Protein AF-X1HM58-F1 (afdb_monomer_lite)

Organism: NCBI:txid412755

Foldseek 3Di:
DVLVVVLVVVVVVLVVVLVVVLVVCVVPPPPPVNVVVSVVSVVVSVVVSVCSVVVVCVVVVPD

pLDDT: mean 80.49, std 10.37, range [43.81, 92.31]

Radius of gyration: 15.3 Å; chains: 1; bounding box: 41×10×39 Å

Structure (mmCIF, N/CA/C/O backbone):
data_AF-X1HM58-F1
#
_entry.id   AF-X1HM58-F1
#
loop_
_atom_site.group_PDB
_atom_site.id
_atom_site.type_symbol
_atom_site.label_atom_id
_atom_site.label_alt_id
_atom_site.label_comp_id
_atom_site.label_asym_id
_atom_site.label_entity_id
_atom_site.label_seq_id
_atom_site.pdbx_PDB_ins_code
_atom_site.Cartn_x
_atom_site.Cartn_y
_atom_site.Cartn_z
_atom_site.occupancy
_atom_site.B_iso_or_equiv
_atom_site.auth_seq_id
_atom_site.auth_comp_id
_atom_site.auth_asym_id
_atom_site.auth_atom_id
_atom_site.pdbx_PDB_model_num
ATOM 1 N N . THR A 1 1 ? 5.888 3.562 -25.477 1.00 55.50 1 THR A N 1
ATOM 2 C CA . THR A 1 1 ? 6.533 3.604 -24.146 1.00 55.50 1 THR A CA 1
ATOM 3 C C . THR A 1 1 ? 6.004 2.467 -23.269 1.00 55.50 1 THR A C 1
ATOM 5 O O . THR A 1 1 ? 5.094 2.668 -22.476 1.00 55.50 1 THR A O 1
ATOM 8 N N . PRO A 1 2 ? 6.516 1.236 -23.438 1.00 71.44 2 PRO A N 1
ATOM 9 C CA . PRO A 1 2 ? 5.973 0.015 -22.812 1.00 71.44 2 PRO A CA 1
ATOM 10 C C . PRO A 1 2 ? 5.985 0.019 -21.276 1.00 71.44 2 PRO A C 1
ATOM 12 O O . PRO A 1 2 ? 5.075 -0.505 -20.640 1.00 71.44 2 PRO A O 1
ATOM 15 N N . ILE A 1 3 ? 6.971 0.680 -20.673 1.00 77.19 3 ILE A N 1
ATOM 16 C CA . ILE A 1 3 ? 7.182 0.656 -19.222 1.00 77.19 3 ILE A CA 1
ATOM 17 C C . ILE A 1 3 ? 6.092 1.404 -18.429 1.00 77.19 3 ILE A C 1
ATOM 19 O O . ILE A 1 3 ? 5.696 0.975 -17.349 1.00 77.19 3 ILE A O 1
ATOM 23 N N . GLN A 1 4 ? 5.544 2.489 -18.985 1.00 68.56 4 GLN A N 1
ATOM 24 C CA . GLN A 1 4 ? 4.511 3.297 -18.329 1.00 68.56 4 GLN A CA 1
ATOM 25 C C . GLN A 1 4 ? 3.166 2.562 -18.280 1.00 68.56 4 GLN A C 1
ATOM 27 O O . GLN A 1 4 ? 2.435 2.678 -17.298 1.00 68.56 4 GLN A O 1
ATOM 32 N N . MET A 1 5 ? 2.876 1.761 -19.314 1.00 85.06 5 MET A N 1
ATOM 33 C CA . MET A 1 5 ? 1.695 0.891 -19.365 1.00 85.06 5 MET A CA 1
ATOM 34 C C . MET A 1 5 ? 1.727 -0.111 -18.205 1.00 85.06 5 MET A C 1
ATOM 36 O O . MET A 1 5 ? 0.731 -0.313 -17.515 1.00 85.06 5 MET A O 1
ATOM 40 N N . PHE A 1 6 ? 2.903 -0.708 -17.980 1.00 82.50 6 PHE A N 1
ATOM 41 C CA . PHE A 1 6 ? 3.114 -1.729 -16.962 1.00 82.50 6 PHE A CA 1
ATOM 42 C C . PHE A 1 6 ? 3.025 -1.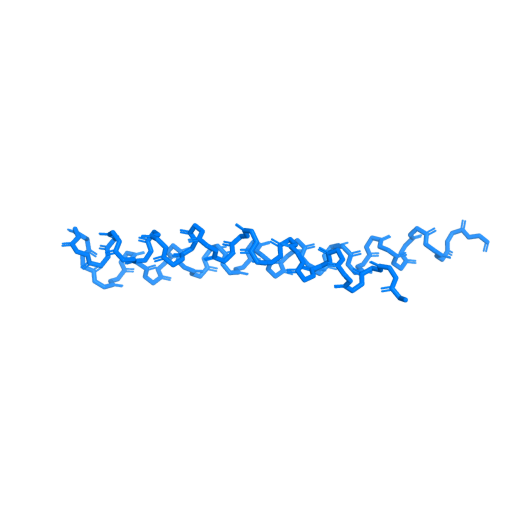156 -15.545 1.00 82.50 6 PHE A C 1
ATOM 44 O O . PHE A 1 6 ? 2.299 -1.688 -14.709 1.00 82.50 6 PHE A O 1
ATOM 51 N N . VAL A 1 7 ? 3.698 -0.029 -15.287 1.00 82.50 7 VAL A N 1
ATOM 52 C CA . VAL A 1 7 ? 3.633 0.672 -13.993 1.00 82.50 7 VAL A CA 1
ATOM 53 C C . VAL A 1 7 ? 2.199 1.072 -13.648 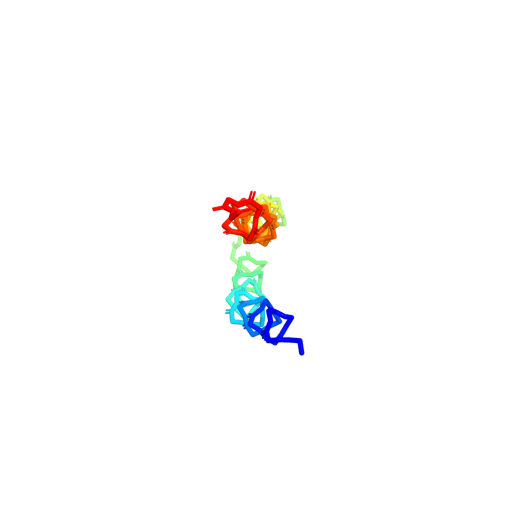1.00 82.50 7 VAL A C 1
ATOM 55 O O . VAL A 1 7 ? 1.755 0.850 -12.522 1.00 82.50 7 VAL A O 1
ATOM 58 N N . PHE A 1 8 ? 1.451 1.606 -14.615 1.00 82.50 8 PHE A N 1
ATOM 59 C CA . PHE A 1 8 ? 0.062 2.003 -14.397 1.00 82.50 8 PHE A CA 1
ATOM 60 C C . PHE A 1 8 ? -0.832 0.810 -14.032 1.00 82.50 8 PHE A C 1
ATOM 62 O O . PHE A 1 8 ? -1.605 0.888 -13.074 1.00 82.50 8 PHE A O 1
ATOM 69 N N . ALA A 1 9 ? -0.694 -0.308 -14.752 1.00 88.00 9 ALA A N 1
ATOM 70 C CA . ALA A 1 9 ? -1.448 -1.527 -14.475 1.00 88.00 9 ALA A CA 1
ATOM 71 C C . ALA A 1 9 ? -1.131 -2.099 -13.082 1.00 88.00 9 ALA A C 1
ATOM 73 O O . ALA A 1 9 ? -2.048 -2.470 -12.346 1.00 88.00 9 ALA A O 1
ATOM 74 N N . LEU A 1 10 ? 0.148 -2.111 -12.693 1.00 85.25 10 LEU A N 1
ATOM 75 C CA . LEU A 1 10 ? 0.596 -2.608 -11.391 1.00 85.25 10 LEU A CA 1
ATOM 76 C C . LEU A 1 10 ? -0.001 -1.774 -10.248 1.00 85.25 10 LEU A C 1
ATOM 78 O O . LEU A 1 10 ? -0.585 -2.324 -9.315 1.00 85.25 10 LEU A O 1
ATOM 82 N N . ILE A 1 11 ? 0.059 -0.444 -10.358 1.00 80.81 11 ILE A N 1
ATOM 83 C CA . ILE A 1 11 ? -0.517 0.469 -9.361 1.00 80.81 11 ILE A CA 1
ATOM 84 C C . ILE A 1 11 ? -2.031 0.289 -9.267 1.00 80.81 11 ILE A C 1
ATOM 86 O O . ILE A 1 11 ? -2.561 0.244 -8.165 1.00 80.81 11 ILE A O 1
ATOM 90 N N . THR A 1 12 ? -2.726 0.133 -10.395 1.00 86.75 12 THR A N 1
ATOM 91 C CA . THR A 1 12 ? -4.175 -0.131 -10.417 1.00 86.75 12 THR A CA 1
ATOM 92 C C . THR A 1 12 ? -4.538 -1.405 -9.649 1.00 86.75 12 THR A C 1
ATOM 94 O O . THR A 1 12 ? -5.458 -1.392 -8.829 1.00 86.75 12 THR A O 1
ATOM 97 N N . MET A 1 13 ? -3.793 -2.492 -9.869 1.00 88.62 13 MET A N 1
ATOM 98 C CA . MET A 1 13 ? -4.018 -3.772 -9.189 1.00 88.62 13 MET A CA 1
ATOM 99 C C . MET A 1 13 ? -3.717 -3.688 -7.686 1.00 88.62 13 MET A C 1
ATOM 101 O O . MET A 1 13 ? -4.373 -4.370 -6.908 1.00 88.62 13 MET A O 1
ATOM 105 N N . LEU A 1 14 ? -2.761 -2.848 -7.270 1.00 84.81 14 LEU A N 1
ATOM 106 C CA . LEU A 1 14 ? -2.404 -2.628 -5.862 1.00 84.81 14 LEU A CA 1
ATOM 107 C C . LEU A 1 14 ? -3.303 -1.591 -5.162 1.00 84.81 14 LEU A C 1
ATOM 109 O O . LEU A 1 14 ? -3.516 -1.651 -3.956 1.00 84.81 14 LEU A O 1
ATOM 113 N N . TYR A 1 15 ? -3.881 -0.649 -5.900 1.00 80.56 15 TYR A N 1
ATOM 114 C CA . TYR A 1 15 ? -4.785 0.352 -5.339 1.00 80.56 15 TYR A CA 1
ATOM 115 C C . TYR A 1 15 ? -6.139 -0.260 -4.950 1.00 80.56 15 TYR A C 1
ATOM 117 O O . TYR A 1 15 ? -6.707 0.110 -3.922 1.00 80.56 15 TYR A O 1
ATOM 125 N N . ILE A 1 16 ? -6.636 -1.238 -5.723 1.00 86.50 16 ILE A N 1
ATOM 126 C CA . ILE A 1 16 ? -7.909 -1.914 -5.432 1.00 86.50 16 ILE A CA 1
ATOM 127 C C . ILE A 1 16 ? -7.944 -2.599 -4.040 1.00 86.50 16 ILE A C 1
ATOM 129 O O . ILE A 1 16 ? -8.909 -2.355 -3.309 1.00 86.50 16 ILE A O 1
ATOM 133 N N . PRO A 1 17 ? -6.925 -3.376 -3.594 1.00 81.19 17 PRO A N 1
ATOM 134 C CA . PRO A 1 17 ? -6.903 -3.944 -2.246 1.00 81.19 17 PRO A CA 1
ATOM 135 C C . PRO A 1 17 ? -6.679 -2.889 -1.156 1.00 81.19 17 PRO A C 1
ATOM 137 O O . PRO A 1 17 ? -7.243 -3.031 -0.073 1.00 81.19 17 PRO A O 1
ATOM 140 N N . CYS A 1 18 ? -5.929 -1.816 -1.433 1.00 82.31 18 CYS A N 1
ATOM 141 C CA . CYS A 1 18 ? -5.698 -0.714 -0.490 1.00 82.31 18 CYS A CA 1
ATOM 142 C C . CYS A 1 18 ? -7.021 -0.037 -0.095 1.00 82.31 18 CYS A C 1
ATOM 144 O O . CYS A 1 18 ? -7.333 0.107 1.089 1.00 82.31 18 CYS A O 1
ATOM 146 N N . VAL A 1 19 ? -7.860 0.307 -1.077 1.00 87.56 19 VAL A N 1
ATOM 147 C CA . VAL A 1 19 ? -9.161 0.938 -0.808 1.00 87.56 19 VAL A CA 1
ATOM 148 C C . VAL A 1 19 ? -10.095 -0.023 -0.072 1.00 87.56 19 VAL A C 1
ATOM 150 O O . VAL A 1 19 ? -10.737 0.378 0.900 1.00 87.56 19 VAL A O 1
ATOM 153 N N . ALA A 1 20 ? -10.133 -1.296 -0.477 1.00 90.50 20 ALA A N 1
ATOM 154 C CA . ALA A 1 20 ? -10.930 -2.315 0.205 1.00 90.50 20 ALA A CA 1
ATOM 155 C C . ALA A 1 20 ? -10.512 -2.468 1.678 1.00 90.50 20 ALA A C 1
ATOM 157 O O . ALA A 1 20 ? -11.360 -2.466 2.572 1.00 90.50 20 ALA A O 1
ATOM 158 N N . THR A 1 21 ? -9.206 -2.513 1.938 1.00 88.00 21 THR A N 1
ATOM 159 C CA . THR A 1 21 ? -8.651 -2.665 3.286 1.00 88.00 21 THR A CA 1
ATOM 160 C C . THR A 1 21 ? -8.948 -1.444 4.154 1.00 88.00 21 THR A C 1
ATOM 162 O O . THR A 1 21 ? -9.360 -1.601 5.302 1.00 88.00 21 THR A O 1
ATOM 165 N N . ILE A 1 22 ? -8.845 -0.225 3.613 1.00 88.12 22 ILE A N 1
ATOM 166 C CA . ILE A 1 22 ? -9.196 1.013 4.331 1.00 88.12 22 ILE A CA 1
ATOM 167 C C . ILE A 1 22 ? -10.673 1.025 4.738 1.00 88.12 22 ILE A C 1
ATOM 169 O O . ILE A 1 22 ? -10.996 1.429 5.856 1.00 88.12 22 ILE A O 1
ATOM 173 N N . ILE A 1 23 ? -11.573 0.593 3.851 1.00 88.62 23 ILE A N 1
ATOM 174 C CA . ILE A 1 23 ? -13.016 0.561 4.130 1.00 88.62 23 ILE A CA 1
ATOM 175 C C . ILE A 1 23 ? -13.318 -0.418 5.267 1.00 88.62 23 ILE A C 1
ATOM 177 O O . ILE A 1 23 ? -14.045 -0.063 6.196 1.00 88.62 23 ILE A O 1
ATOM 181 N N . VAL A 1 24 ? -12.734 -1.617 5.214 1.00 89.56 24 VAL A N 1
ATOM 182 C CA . VAL A 1 24 ? -12.913 -2.651 6.243 1.00 89.56 24 VAL A CA 1
ATOM 183 C C . VAL A 1 24 ? -12.328 -2.193 7.579 1.00 89.56 24 VAL A C 1
ATOM 185 O O . VAL A 1 24 ? -13.025 -2.204 8.594 1.00 89.56 24 VAL A O 1
ATOM 188 N N . LEU A 1 25 ? -11.079 -1.715 7.583 1.00 86.12 25 LEU A N 1
ATOM 189 C CA . LEU A 1 25 ? -10.398 -1.290 8.807 1.00 86.12 25 LEU A CA 1
ATOM 190 C C . LEU A 1 25 ? -11.083 -0.104 9.465 1.00 86.12 25 LEU A C 1
ATOM 192 O O . LEU A 1 25 ? -11.195 -0.096 10.684 1.00 86.12 25 LEU A O 1
ATOM 196 N N . ARG A 1 26 ? -11.573 0.867 8.690 1.00 81.88 26 ARG A N 1
ATOM 197 C CA . ARG A 1 26 ? -12.293 2.025 9.230 1.00 81.88 26 ARG A CA 1
ATOM 198 C C . ARG A 1 26 ? -13.572 1.622 9.973 1.00 81.88 26 ARG A C 1
ATOM 200 O O . ARG A 1 26 ? -13.983 2.361 10.864 1.00 81.88 26 ARG A O 1
ATOM 207 N N . ASN A 1 27 ? -14.191 0.501 9.604 1.00 82.31 27 ASN A N 1
ATOM 208 C CA . ASN A 1 27 ? -15.417 0.014 10.236 1.00 82.31 27 ASN A CA 1
ATOM 209 C C . ASN A 1 27 ? -15.135 -0.767 11.534 1.00 82.31 27 ASN A C 1
ATOM 211 O O . ASN A 1 27 ? -15.870 -0.630 12.503 1.00 82.31 27 ASN A O 1
ATOM 215 N N . GLU A 1 28 ? -14.044 -1.539 11.566 1.00 82.25 28 GLU A N 1
ATOM 216 C CA . GLU A 1 28 ? -13.691 -2.433 12.684 1.00 82.25 28 GLU A CA 1
ATOM 217 C C . GLU A 1 28 ? -12.744 -1.797 13.713 1.00 82.25 28 GLU A C 1
ATOM 219 O O . GLU A 1 28 ? -12.892 -1.946 14.924 1.00 82.25 28 GLU A O 1
ATOM 224 N N . THR A 1 29 ? -11.723 -1.088 13.238 1.00 66.69 29 THR A N 1
ATOM 225 C CA . THR A 1 29 ? -10.576 -0.660 14.041 1.00 66.69 29 THR A CA 1
ATOM 226 C C . THR A 1 29 ? -10.386 0.843 13.879 1.00 66.69 29 THR A C 1
ATOM 228 O O . THR A 1 29 ? -10.117 1.337 12.787 1.00 66.69 29 THR A O 1
ATOM 231 N N . GLY A 1 30 ? -10.550 1.607 14.961 1.00 75.19 30 GLY A N 1
ATOM 232 C CA . GLY A 1 30 ? -10.537 3.074 14.914 1.00 75.19 30 GLY A CA 1
ATOM 233 C C . GLY A 1 30 ? -9.381 3.696 14.103 1.00 75.19 30 GLY A C 1
ATOM 234 O O . GLY A 1 30 ? -8.320 3.102 13.903 1.00 75.19 30 GLY A O 1
ATOM 235 N N . TRP A 1 31 ? -9.571 4.951 13.678 1.00 73.94 31 TRP A N 1
ATOM 236 C CA . TRP A 1 31 ? -8.779 5.676 12.662 1.00 73.94 31 TRP A CA 1
ATOM 237 C C . TRP A 1 31 ? -7.240 5.546 12.727 1.00 73.94 31 TRP A C 1
ATOM 239 O O . TRP A 1 31 ? -6.571 5.653 11.699 1.00 73.94 31 TRP A O 1
ATOM 249 N N . LYS A 1 32 ? -6.657 5.309 13.912 1.00 82.00 32 LYS A N 1
ATOM 250 C CA . LYS A 1 32 ? -5.200 5.223 14.120 1.00 82.00 32 LYS A CA 1
ATOM 251 C C . LYS A 1 32 ? -4.552 3.990 13.483 1.00 82.00 32 LYS A C 1
ATOM 253 O O . LYS A 1 32 ? -3.413 4.086 13.029 1.00 82.00 32 LYS A O 1
ATOM 258 N N . PHE A 1 33 ? -5.235 2.844 13.462 1.00 83.56 33 PHE A N 1
ATOM 259 C CA . PHE A 1 33 ? -4.662 1.613 12.903 1.00 83.56 33 PHE A CA 1
ATOM 260 C C . PHE A 1 33 ? -4.678 1.641 11.373 1.00 83.56 33 PHE A C 1
ATOM 262 O O . PHE A 1 33 ? -3.664 1.364 10.735 1.00 83.56 33 PHE A O 1
ATOM 269 N N . THR A 1 34 ? -5.795 2.104 10.806 1.00 84.19 34 THR A N 1
ATOM 270 C CA . THR A 1 34 ? -5.962 2.317 9.361 1.00 84.19 34 THR A CA 1
ATOM 271 C C . THR A 1 34 ? -4.836 3.189 8.800 1.00 84.19 34 THR A C 1
ATOM 273 O O . THR A 1 34 ? -4.168 2.796 7.850 1.00 84.19 34 THR A O 1
ATOM 276 N N . LEU A 1 35 ? -4.547 4.326 9.447 1.00 86.62 35 LEU A N 1
ATOM 277 C CA . LEU A 1 35 ? -3.485 5.240 9.013 1.00 86.62 35 LEU A CA 1
ATOM 278 C C . LEU A 1 35 ? -2.099 4.579 8.978 1.00 86.62 35 LEU A C 1
ATOM 280 O O . LEU A 1 35 ? -1.339 4.807 8.039 1.00 86.62 35 LEU A O 1
ATOM 284 N N . LYS A 1 36 ? -1.771 3.742 9.972 1.00 89.12 36 LYS A N 1
ATOM 285 C CA . LYS A 1 36 ? -0.495 3.010 10.007 1.00 89.12 36 LYS A CA 1
ATOM 286 C C . LYS A 1 36 ? -0.370 2.012 8.857 1.00 89.12 36 LYS A C 1
ATOM 288 O O . LYS A 1 3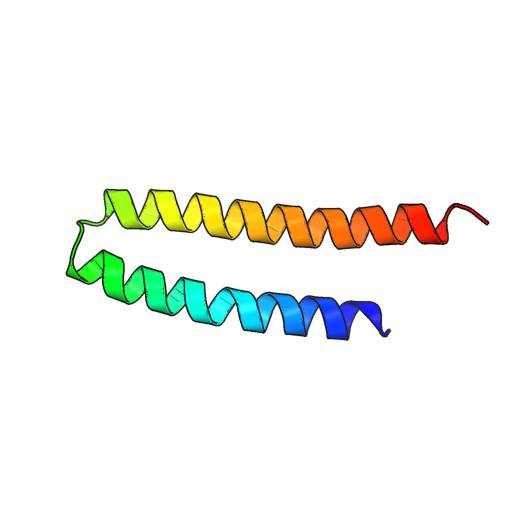6 ? 0.694 1.942 8.246 1.00 89.12 36 LYS A O 1
ATOM 293 N N . VAL A 1 37 ? -1.432 1.259 8.566 1.00 88.31 37 VAL A N 1
ATOM 294 C CA . VAL A 1 37 ? -1.410 0.260 7.487 1.00 88.31 37 VAL A CA 1
ATOM 295 C C . VAL A 1 37 ? -1.294 0.933 6.121 1.00 88.31 37 VAL A C 1
ATOM 297 O O . VAL A 1 37 ? -0.457 0.529 5.319 1.00 88.31 37 VAL A O 1
ATOM 300 N N . THR A 1 38 ? -2.047 2.013 5.887 1.00 89.75 38 THR A N 1
ATOM 301 C CA . THR A 1 38 ? -2.012 2.743 4.614 1.00 89.75 38 THR A CA 1
ATOM 302 C C . THR A 1 38 ? -0.631 3.331 4.348 1.00 89.75 38 THR A C 1
ATOM 304 O O . THR A 1 38 ? -0.137 3.248 3.229 1.00 89.75 38 THR A O 1
ATOM 307 N N . PHE A 1 39 ? 0.030 3.884 5.369 1.00 91.88 39 PHE A N 1
ATOM 308 C CA . PHE A 1 39 ? 1.398 4.384 5.218 1.00 91.88 39 PHE A CA 1
ATOM 309 C C . PHE A 1 39 ? 2.388 3.283 4.832 1.00 91.88 39 PHE A C 1
ATOM 311 O O . PHE A 1 39 ? 3.264 3.521 4.002 1.00 91.88 39 PHE A O 1
ATOM 318 N N . ILE A 1 40 ? 2.245 2.085 5.404 1.00 91.44 40 ILE A N 1
ATOM 319 C CA . ILE A 1 40 ? 3.087 0.936 5.058 1.00 91.44 40 ILE A CA 1
ATOM 320 C C . ILE A 1 40 ? 2.818 0.480 3.622 1.00 91.44 40 ILE A C 1
ATOM 322 O O . ILE A 1 40 ? 3.774 0.348 2.863 1.00 91.44 40 ILE A O 1
ATOM 326 N N . GLU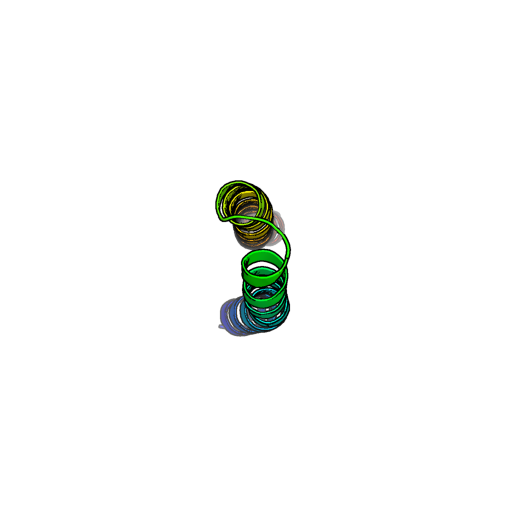 A 1 41 ? 1.558 0.290 3.221 1.00 87.75 41 GLU A N 1
ATOM 327 C CA . GLU A 1 41 ? 1.214 -0.126 1.852 1.00 87.75 41 GLU A CA 1
ATOM 328 C C . GLU A 1 41 ? 1.657 0.898 0.804 1.00 87.75 41 GLU A C 1
ATOM 330 O O . GLU A 1 41 ? 2.283 0.526 -0.186 1.00 87.75 41 GLU A O 1
ATOM 335 N N . VAL A 1 42 ? 1.395 2.191 1.024 1.00 89.31 42 VAL A N 1
ATOM 336 C CA . VAL A 1 42 ? 1.831 3.265 0.116 1.00 89.31 42 VAL A CA 1
ATOM 337 C C . VAL A 1 42 ? 3.355 3.347 0.075 1.00 89.31 42 VAL A C 1
ATOM 339 O O . VAL A 1 42 ? 3.925 3.510 -1.002 1.00 89.31 42 VAL A O 1
ATOM 342 N N . GLY A 1 43 ? 4.028 3.179 1.215 1.00 92.31 43 GLY A N 1
ATOM 343 C CA . GLY A 1 43 ? 5.486 3.089 1.272 1.00 92.31 43 GLY A CA 1
ATOM 344 C C . GLY A 1 43 ? 6.023 1.912 0.455 1.00 92.31 43 GLY A C 1
ATOM 345 O O . GLY A 1 43 ? 6.965 2.084 -0.316 1.00 92.31 43 GLY A O 1
ATOM 346 N N . PHE A 1 44 ? 5.390 0.741 0.555 1.00 86.56 44 PHE A N 1
ATOM 347 C CA . PHE A 1 44 ? 5.751 -0.446 -0.221 1.00 86.56 44 PHE A CA 1
ATOM 348 C C . PHE A 1 44 ? 5.480 -0.260 -1.720 1.00 86.56 44 PHE A C 1
ATOM 350 O O . PHE A 1 44 ? 6.315 -0.618 -2.548 1.00 86.56 44 PHE A O 1
ATOM 357 N N . ALA A 1 45 ? 4.353 0.359 -2.077 1.00 84.25 45 ALA A N 1
ATOM 358 C CA . ALA A 1 45 ? 3.999 0.701 -3.452 1.00 84.25 45 ALA A CA 1
ATOM 359 C C . ALA A 1 45 ? 5.018 1.664 -4.075 1.00 84.25 45 ALA A C 1
ATOM 361 O O . ALA A 1 45 ? 5.465 1.462 -5.206 1.00 84.25 45 ALA A O 1
ATOM 362 N N . LEU A 1 46 ? 5.410 2.696 -3.322 1.00 87.12 46 LEU A N 1
ATOM 363 C CA . LEU A 1 46 ? 6.379 3.695 -3.758 1.00 87.12 46 LEU A CA 1
ATOM 364 C C . LEU A 1 46 ? 7.783 3.092 -3.873 1.00 87.12 46 LEU A C 1
ATOM 366 O O . LEU A 1 46 ? 8.493 3.381 -4.834 1.00 87.12 46 LEU A O 1
ATOM 370 N N . LEU A 1 47 ? 8.160 2.213 -2.938 1.00 89.44 47 LEU A N 1
ATOM 371 C CA . LEU A 1 47 ? 9.397 1.437 -3.010 1.00 89.44 47 LEU A CA 1
ATOM 372 C C . LEU A 1 47 ? 9.427 0.552 -4.252 1.00 89.44 47 LEU A C 1
ATOM 374 O O . LEU A 1 47 ? 10.393 0.617 -5.002 1.00 89.44 47 LEU A O 1
ATOM 378 N N . LEU A 1 48 ? 8.381 -0.232 -4.515 1.00 84.50 48 LEU A N 1
ATOM 379 C CA . LEU A 1 48 ? 8.316 -1.093 -5.698 1.00 84.50 48 LEU A CA 1
ATOM 380 C C . LEU A 1 48 ? 8.336 -0.277 -6.997 1.00 84.50 48 LEU A C 1
ATOM 382 O O . LEU A 1 48 ? 9.092 -0.610 -7.905 1.00 84.50 48 LEU A O 1
ATOM 386 N N . GLY A 1 49 ? 7.580 0.821 -7.084 1.00 81.31 49 GLY A N 1
ATOM 387 C CA . GLY A 1 49 ? 7.606 1.712 -8.250 1.00 81.31 49 GLY A CA 1
ATOM 388 C C . GLY A 1 49 ? 8.974 2.370 -8.464 1.00 81.31 49 GLY A C 1
ATOM 389 O O . GLY A 1 49 ? 9.476 2.422 -9.589 1.00 81.31 49 GLY A O 1
ATOM 390 N N . GLY A 1 50 ? 9.612 2.812 -7.379 1.00 84.06 50 GLY A N 1
ATOM 391 C CA . GLY A 1 50 ? 10.963 3.367 -7.390 1.00 84.06 50 GLY A CA 1
ATOM 392 C C . GLY A 1 50 ? 12.020 2.336 -7.787 1.00 84.06 50 GLY A C 1
ATOM 393 O O . GLY A 1 50 ? 12.863 2.636 -8.627 1.00 84.06 50 GLY A O 1
ATOM 394 N N . ILE A 1 51 ? 11.943 1.111 -7.258 1.00 84.69 51 ILE A N 1
ATOM 395 C CA . ILE A 1 51 ? 12.821 -0.014 -7.614 1.00 84.69 51 ILE A CA 1
ATOM 396 C C . ILE A 1 51 ? 12.605 -0.435 -9.064 1.00 84.69 51 ILE A C 1
ATOM 398 O O . ILE A 1 51 ? 13.573 -0.758 -9.733 1.00 84.69 51 ILE A O 1
ATOM 402 N N . VAL A 1 52 ? 11.382 -0.404 -9.593 1.00 82.50 52 VAL A N 1
ATOM 403 C CA . VAL A 1 52 ? 11.139 -0.678 -11.018 1.00 82.50 52 VAL A CA 1
ATOM 404 C C . VAL A 1 52 ? 11.812 0.381 -11.888 1.00 82.50 52 VAL A C 1
ATOM 406 O O . VAL A 1 52 ? 12.500 0.033 -12.845 1.00 82.50 52 VAL A O 1
ATOM 409 N N . ASN A 1 53 ? 11.686 1.663 -11.538 1.00 77.12 53 ASN A N 1
ATOM 410 C CA . ASN A 1 53 ? 12.360 2.739 -12.263 1.00 77.12 53 ASN A CA 1
ATOM 411 C C . ASN A 1 53 ? 13.896 2.652 -12.137 1.00 77.12 53 ASN A C 1
ATOM 413 O O . ASN A 1 53 ? 14.616 2.825 -13.121 1.00 77.12 53 ASN A O 1
ATOM 417 N N . TRP A 1 54 ? 14.404 2.338 -10.942 1.00 79.25 54 TRP A N 1
ATOM 418 C CA . TRP A 1 54 ? 15.839 2.224 -10.674 1.00 79.25 54 TRP A CA 1
ATOM 419 C C . TRP A 1 54 ? 16.454 0.933 -11.252 1.00 79.25 54 TRP A C 1
ATOM 421 O O . TRP A 1 54 ? 17.557 0.928 -11.785 1.00 79.25 54 TRP A O 1
ATOM 431 N N . GLY A 1 55 ? 15.718 -0.168 -11.221 1.00 74.88 55 GLY A N 1
ATOM 432 C CA . GLY A 1 55 ? 16.087 -1.435 -11.839 1.00 74.88 55 GLY A CA 1
ATOM 433 C C . GLY A 1 55 ? 16.085 -1.324 -13.355 1.00 74.88 55 GLY A C 1
ATOM 434 O O . GLY A 1 55 ? 17.013 -1.807 -13.990 1.00 74.88 55 GLY A O 1
ATOM 435 N N . TYR A 1 56 ? 15.116 -0.611 -13.938 1.00 69.44 56 TYR A N 1
ATOM 436 C CA . TYR A 1 56 ? 15.097 -0.328 -15.372 1.00 69.44 56 TYR A CA 1
ATOM 437 C C . TYR A 1 56 ? 16.304 0.517 -15.802 1.00 69.44 56 TYR A C 1
ATOM 439 O O . TYR A 1 56 ? 16.958 0.160 -16.781 1.00 69.44 56 TYR A O 1
ATOM 447 N N . ILE A 1 57 ? 16.669 1.581 -15.068 1.00 71.31 57 ILE A N 1
ATOM 448 C CA . ILE A 1 57 ? 17.881 2.359 -15.397 1.00 71.31 57 I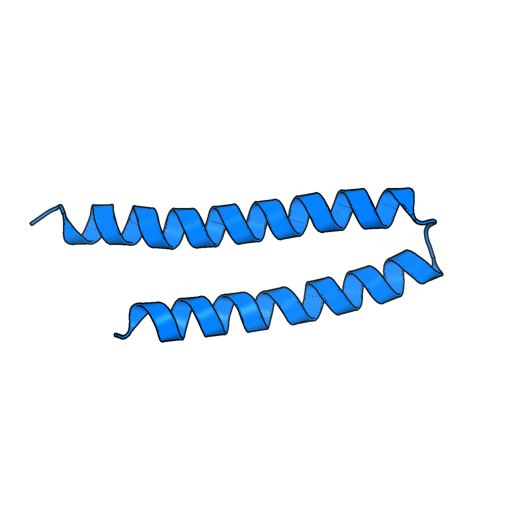LE A CA 1
ATOM 449 C C . ILE A 1 57 ? 19.157 1.512 -15.237 1.00 71.31 57 ILE A C 1
ATOM 451 O O . ILE A 1 57 ? 20.062 1.633 -16.056 1.00 71.31 57 ILE A O 1
ATOM 455 N N . PHE A 1 58 ? 19.215 0.604 -14.257 1.00 69.56 58 PHE A N 1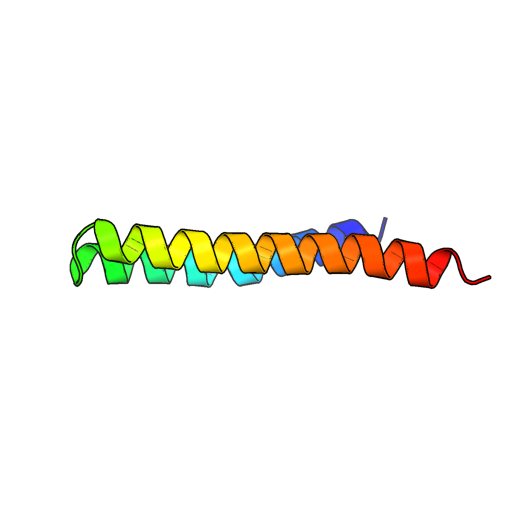
ATOM 456 C CA . PHE A 1 58 ? 20.371 -0.277 -14.057 1.00 69.56 58 PHE A CA 1
ATOM 457 C C . PHE A 1 58 ? 20.482 -1.364 -15.140 1.00 69.56 58 PHE A C 1
ATOM 459 O O . PHE A 1 58 ? 21.574 -1.630 -15.631 1.00 69.56 58 PHE A O 1
ATOM 466 N N . ILE A 1 59 ? 19.359 -1.954 -15.563 1.00 66.19 59 ILE A N 1
ATOM 467 C CA . ILE A 1 59 ? 19.315 -2.948 -16.649 1.00 66.19 59 ILE A CA 1
ATOM 468 C C . ILE A 1 59 ? 19.610 -2.313 -18.013 1.00 66.19 59 ILE A C 1
ATOM 470 O O . ILE A 1 59 ? 20.221 -2.953 -18.861 1.00 66.19 59 ILE A O 1
ATOM 474 N N . THR A 1 60 ? 19.199 -1.060 -18.229 1.00 66.12 60 THR A N 1
ATOM 475 C CA . THR A 1 60 ? 19.392 -0.365 -19.515 1.00 66.12 60 THR A CA 1
ATOM 476 C C . THR A 1 60 ? 20.756 0.338 -19.601 1.00 66.12 60 THR A C 1
ATOM 478 O O . THR A 1 60 ? 21.245 0.573 -20.698 1.00 66.12 60 THR A O 1
ATOM 481 N N . GLY A 1 61 ? 21.389 0.667 -18.468 1.00 51.56 61 GLY A N 1
ATOM 482 C CA . GLY A 1 61 ? 22.719 1.294 -18.397 1.00 51.56 61 GLY A CA 1
ATOM 483 C C . GLY A 1 61 ? 23.903 0.318 -18.357 1.00 51.56 61 GLY A C 1
ATOM 484 O O . GLY A 1 61 ? 25.040 0.763 -18.237 1.00 51.56 61 GLY A O 1
ATOM 485 N N . GLY A 1 62 ? 23.650 -0.993 -18.421 1.00 50.06 62 GLY A N 1
ATOM 486 C CA . GLY A 1 62 ? 24.666 -2.052 -18.442 1.00 50.06 62 GLY A CA 1
ATOM 487 C C . GLY A 1 62 ? 24.935 -2.614 -19.841 1.00 50.06 62 GLY A C 1
ATOM 488 O O . GLY A 1 62 ? 24.995 -3.834 -19.989 1.00 50.06 62 GLY A O 1
ATOM 489 N N . GLY A 1 63 ? 25.029 -1.745 -20.852 1.00 43.81 63 GLY A N 1
ATOM 490 C CA . GLY A 1 63 ? 25.376 -2.079 -22.238 1.00 43.81 63 GLY A CA 1
ATOM 491 C C . GLY A 1 63 ? 26.513 -1.210 -22.746 1.00 43.81 63 GLY A C 1
ATOM 492 O O . GLY A 1 63 ? 26.441 0.017 -22.511 1.00 43.81 63 GLY A O 1
#

Sequence (63 aa):
TPIQMFVFALITMLYIPCVATIIVLRNETGWKFTLKVTFIEVGFALLLGGIVNWGYIFITGGG

Secondary structure (DSSP, 8-state):
-HHHHHHHHHHHHHHHHHHHHHHHHHHHS-HHHHHHHHHHHHHHHHHHHHHHHHHHHHHHS--